Protein AF-W9ZRA3-F1 (afdb_monomer)

Radius of gyration: 27.07 Å; Cα contacts (8 Å, |Δi|>4): 60; chains: 1; bounding box: 101×49×40 Å

pLDDT: mean 70.69, std 16.85, range [35.56, 92.38]

Structure (mmCIF, N/CA/C/O backbone):
data_AF-W9ZRA3-F1
#
_entry.id   AF-W9ZRA3-F1
#
loop_
_atom_site.group_PDB
_atom_site.id
_atom_site.type_symbol
_atom_site.label_atom_id
_atom_site.label_alt_id
_atom_site.label_comp_id
_atom_site.label_asym_id
_atom_site.label_entity_id
_atom_site.label_seq_id
_atom_site.pdbx_PDB_ins_code
_atom_site.Cartn_x
_atom_site.Cartn_y
_atom_site.Cartn_z
_atom_site.occupancy
_atom_site.B_iso_or_equiv
_atom_site.auth_seq_id
_atom_site.auth_comp_id
_atom_site.auth_asym_id
_atom_site.auth_atom_id
_atom_site.pdbx_PDB_model_num
ATOM 1 N N . MET A 1 1 ? 81.801 18.882 11.581 1.00 35.81 1 MET A N 1
ATOM 2 C CA . MET A 1 1 ? 82.069 20.327 11.658 1.00 35.81 1 MET A CA 1
ATOM 3 C C . MET A 1 1 ? 80.971 20.969 10.858 1.00 35.81 1 MET A C 1
ATOM 5 O O . MET A 1 1 ? 80.878 20.592 9.692 1.00 35.81 1 MET A O 1
ATOM 9 N N . GLN A 1 2 ? 80.220 21.875 11.480 1.00 40.44 2 GLN A N 1
ATOM 10 C CA . GLN A 1 2 ? 79.143 22.660 10.874 1.00 40.44 2 GLN A CA 1
ATOM 11 C C . GLN A 1 2 ? 77.903 21.813 10.483 1.00 40.44 2 GLN A C 1
ATOM 13 O O . GLN A 1 2 ? 78.006 20.941 9.621 1.00 40.44 2 GLN A O 1
ATOM 18 N N . GLU A 1 3 ? 76.723 21.923 11.122 1.00 43.34 3 GLU A N 1
ATOM 19 C CA . GLU A 1 3 ? 76.227 22.897 12.144 1.00 43.34 3 GLU A CA 1
ATOM 20 C C . GLU A 1 3 ? 76.162 24.350 11.585 1.00 43.34 3 GLU A C 1
ATOM 22 O O . GLU A 1 3 ? 77.036 24.717 10.800 1.00 43.34 3 GLU A O 1
ATOM 27 N N . GLU A 1 4 ? 75.184 25.238 11.825 1.00 46.94 4 GLU A N 1
ATOM 28 C CA . GLU A 1 4 ? 73.821 25.245 12.427 1.00 46.94 4 GLU A CA 1
ATOM 29 C C . GLU A 1 4 ? 72.815 25.742 11.319 1.00 46.94 4 GLU A C 1
ATOM 31 O O . GLU A 1 4 ? 73.259 25.865 10.177 1.00 46.94 4 GLU A O 1
ATOM 36 N N . GLU A 1 5 ? 71.507 26.056 11.441 1.00 48.81 5 GLU A N 1
ATOM 37 C CA . GLU A 1 5 ? 70.383 25.946 12.422 1.00 48.81 5 GLU A CA 1
ATOM 38 C C . GLU A 1 5 ? 69.314 24.905 11.917 1.00 48.81 5 GLU A C 1
ATOM 40 O O . GLU A 1 5 ? 69.581 24.227 10.923 1.00 48.81 5 GLU A O 1
ATOM 45 N N . GLU A 1 6 ? 68.121 24.569 12.459 1.00 47.34 6 GLU A N 1
ATOM 46 C CA . GLU A 1 6 ? 67.191 24.963 13.564 1.00 47.34 6 GLU A CA 1
ATOM 47 C C . GLU A 1 6 ? 65.990 25.938 13.274 1.00 47.34 6 GLU A C 1
ATOM 49 O O . GLU A 1 6 ? 66.044 26.740 12.351 1.00 47.34 6 GLU A O 1
ATOM 54 N N . GLU A 1 7 ? 64.891 25.784 14.059 1.00 45.97 7 GLU A N 1
ATOM 55 C CA . GLU A 1 7 ? 63.518 26.405 14.052 1.00 45.97 7 GLU A CA 1
ATOM 56 C C . GLU A 1 7 ? 62.483 26.041 12.938 1.00 45.97 7 GLU A C 1
ATOM 58 O O . GLU A 1 7 ? 62.826 25.910 11.768 1.00 45.97 7 GLU A O 1
ATOM 63 N N . ASP A 1 8 ? 61.150 26.022 13.157 1.00 42.12 8 ASP A N 1
ATOM 64 C CA . ASP A 1 8 ? 60.237 25.424 14.180 1.00 42.12 8 ASP A CA 1
ATOM 65 C C . ASP A 1 8 ? 58.782 25.897 13.896 1.00 42.12 8 ASP A C 1
ATOM 67 O O . ASP A 1 8 ? 58.563 27.107 13.840 1.00 42.12 8 ASP A O 1
ATOM 71 N N . ASN A 1 9 ? 57.787 24.995 13.762 1.00 44.25 9 ASN A N 1
ATOM 72 C CA . ASN A 1 9 ? 56.446 25.199 14.358 1.00 44.25 9 ASN A CA 1
ATOM 73 C C . ASN A 1 9 ? 55.470 24.004 14.255 1.00 44.25 9 ASN A C 1
ATOM 75 O O . ASN A 1 9 ? 55.344 23.377 13.206 1.00 44.25 9 ASN A O 1
ATOM 79 N N . ALA A 1 10 ? 54.695 23.846 15.335 1.00 46.97 10 ALA A N 1
ATOM 80 C CA . ALA A 1 10 ? 53.305 23.375 15.429 1.00 46.97 10 ALA A CA 1
ATOM 81 C C . ALA A 1 10 ? 52.869 22.058 14.743 1.00 46.97 10 ALA A C 1
ATOM 83 O O . ALA A 1 10 ? 52.610 21.983 13.543 1.00 46.97 10 ALA A O 1
ATOM 84 N N . GLU A 1 11 ? 52.566 21.071 15.591 1.00 50.75 11 GLU A N 1
ATOM 85 C CA . GLU A 1 11 ? 51.401 20.201 15.390 1.00 50.75 11 GLU A CA 1
ATOM 86 C C . GLU A 1 11 ? 50.114 21.054 15.428 1.00 50.75 1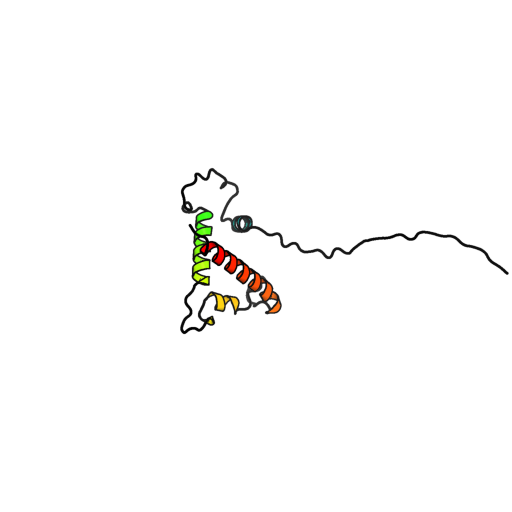1 GLU A C 1
ATOM 88 O O . GLU A 1 11 ? 49.992 21.928 16.288 1.00 50.75 11 GLU A O 1
ATOM 93 N N . ASP A 1 12 ? 49.128 20.767 14.574 1.00 47.28 12 ASP A N 1
ATOM 94 C CA . ASP A 1 12 ? 47.732 21.155 14.823 1.00 47.28 12 ASP A CA 1
ATOM 95 C C . ASP A 1 12 ? 46.778 20.032 14.392 1.00 47.28 12 ASP A C 1
ATOM 97 O O . ASP A 1 12 ? 47.016 19.323 13.410 1.00 47.28 12 ASP A O 1
ATOM 101 N N . HIS A 1 13 ? 45.708 19.852 15.162 1.00 48.62 13 HIS A N 1
ATOM 102 C CA . HIS A 1 13 ? 44.753 18.756 15.043 1.00 48.62 13 HIS A CA 1
ATOM 103 C C . HIS A 1 13 ? 43.412 19.289 14.516 1.00 48.62 13 HIS A C 1
ATOM 105 O O . HIS A 1 13 ? 42.536 19.689 15.281 1.00 48.62 13 HIS A O 1
ATOM 111 N N . SER A 1 14 ? 43.225 19.228 13.198 1.00 47.81 14 SER A N 1
ATOM 112 C CA . SER A 1 14 ? 41.909 19.321 12.554 1.00 47.81 14 SER A CA 1
ATOM 113 C C . SER A 1 14 ? 41.636 18.007 11.801 1.00 47.81 14 SER A C 1
ATOM 115 O O . SER A 1 14 ? 42.463 17.549 11.021 1.00 47.81 14 SER A O 1
ATOM 117 N N . GLU A 1 15 ? 40.531 17.288 12.016 1.00 51.75 15 GLU A N 1
ATOM 118 C CA . GLU A 1 15 ? 39.284 17.652 12.723 1.00 51.75 15 GLU A CA 1
ATOM 119 C C . GLU A 1 15 ? 38.233 18.244 11.766 1.00 51.75 15 GLU A C 1
ATOM 121 O O . GLU A 1 15 ? 37.146 18.619 12.196 1.00 51.75 15 GLU A O 1
ATOM 126 N N . GLU A 1 16 ? 38.511 18.276 10.461 1.00 44.75 16 GLU A N 1
ATOM 127 C CA . GLU A 1 16 ? 37.490 18.498 9.436 1.00 44.75 16 GLU A CA 1
ATOM 1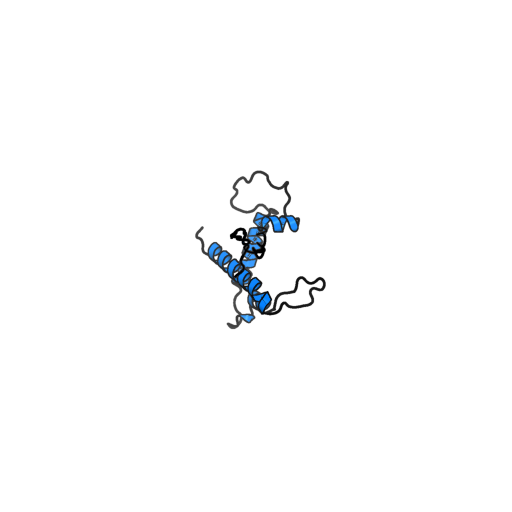28 C C . GLU A 1 16 ? 37.032 17.155 8.866 1.00 44.75 16 GLU A C 1
ATOM 130 O O . GLU A 1 16 ? 37.482 16.682 7.822 1.00 44.75 16 GLU A O 1
ATOM 135 N N . GLY A 1 17 ? 36.114 16.514 9.591 1.00 38.41 17 GLY A N 1
ATOM 136 C CA . GLY A 1 17 ? 35.328 15.428 9.025 1.00 38.41 17 GLY A CA 1
ATOM 137 C C . GLY A 1 17 ? 34.475 15.976 7.885 1.00 38.41 17 GLY A C 1
ATOM 138 O O . GLY A 1 17 ? 33.541 16.735 8.140 1.00 38.41 17 GLY A O 1
ATOM 139 N N . GLU A 1 18 ? 34.780 15.587 6.643 1.00 43.41 18 GLU A N 1
ATOM 140 C CA . GLU A 1 18 ? 33.953 15.899 5.475 1.00 43.41 18 GLU A CA 1
ATOM 141 C C . GLU A 1 18 ? 32.582 15.236 5.665 1.00 43.41 18 GLU A C 1
ATOM 143 O O . GLU A 1 18 ? 32.372 14.059 5.360 1.00 43.41 18 GLU A O 1
ATOM 148 N N . GLY A 1 19 ? 31.663 15.997 6.262 1.00 38.12 19 GLY A N 1
ATOM 149 C CA . GLY A 1 19 ? 30.309 15.586 6.593 1.00 38.12 19 GLY A CA 1
ATOM 150 C C . GLY A 1 19 ? 29.496 15.410 5.325 1.00 38.12 19 GLY A C 1
ATOM 151 O O . GLY A 1 19 ? 28.686 16.274 4.991 1.00 38.12 19 GLY A O 1
ATOM 152 N N . GLY A 1 20 ? 29.739 14.299 4.622 1.00 35.56 20 GLY A N 1
ATOM 153 C CA . GLY A 1 20 ? 29.036 13.909 3.409 1.00 35.56 20 GLY A CA 1
ATOM 154 C C . GLY A 1 20 ? 27.545 14.050 3.647 1.00 35.56 20 GLY A C 1
ATOM 155 O O . GLY A 1 20 ? 26.988 13.341 4.484 1.00 35.56 20 GLY A O 1
ATOM 156 N N . ALA A 1 21 ? 26.947 15.039 2.980 1.00 42.16 21 ALA A N 1
ATOM 157 C CA . ALA A 1 21 ? 25.656 15.566 3.375 1.00 42.16 21 ALA A CA 1
ATOM 158 C C . ALA A 1 21 ? 24.617 14.448 3.360 1.00 42.16 21 ALA A C 1
ATOM 160 O O . ALA A 1 21 ? 24.198 13.988 2.295 1.00 42.16 21 ALA A O 1
ATOM 161 N N . TYR A 1 22 ? 24.191 14.034 4.556 1.00 45.12 22 TYR A N 1
ATOM 162 C CA . TYR A 1 22 ? 22.956 13.296 4.721 1.00 45.12 22 TYR A CA 1
ATOM 163 C C . TYR A 1 22 ? 21.873 14.196 4.146 1.00 45.12 22 TYR A C 1
ATOM 165 O O . TYR A 1 22 ? 21.483 15.184 4.769 1.00 45.12 22 TYR A O 1
ATOM 173 N N . GLN A 1 23 ? 21.436 13.878 2.928 1.00 47.56 23 GLN A N 1
ATOM 174 C CA . GLN A 1 23 ? 20.203 14.405 2.377 1.00 47.56 23 GLN A CA 1
ATOM 175 C C . GLN A 1 23 ? 19.105 13.824 3.255 1.00 47.56 23 GLN A C 1
ATOM 177 O O . GLN A 1 23 ? 18.608 12.721 3.041 1.00 47.56 23 GLN A O 1
ATOM 182 N N . GLN A 1 24 ? 18.841 14.555 4.333 1.00 45.91 24 GLN A N 1
ATOM 183 C CA . GLN A 1 24 ? 17.648 14.440 5.129 1.00 45.91 24 GLN A CA 1
ATOM 184 C C . GLN A 1 24 ? 16.528 14.821 4.171 1.00 45.91 24 GLN A C 1
ATOM 186 O O . GLN A 1 24 ? 16.238 16.000 3.994 1.00 45.91 24 GLN A O 1
ATOM 191 N N . GLU A 1 25 ? 16.008 13.804 3.477 1.00 50.12 25 GLU A N 1
ATOM 192 C CA . GLU A 1 25 ? 14.716 13.847 2.803 1.00 50.12 25 GLU A CA 1
ATOM 193 C C . GLU A 1 25 ? 13.772 14.502 3.808 1.00 50.12 25 GLU A C 1
ATOM 195 O O . GLU A 1 25 ? 13.498 13.927 4.866 1.00 50.12 25 GLU A O 1
ATOM 200 N N . GLU A 1 26 ? 13.403 15.759 3.551 1.00 53.53 26 GLU A N 1
ATOM 201 C CA . GLU A 1 26 ? 12.482 16.473 4.419 1.00 53.53 26 GLU A CA 1
ATOM 202 C C . GLU A 1 26 ? 11.207 15.643 4.428 1.00 53.53 26 GLU A C 1
ATOM 204 O O . GLU A 1 26 ? 10.607 15.431 3.371 1.00 53.53 26 GLU A O 1
ATOM 209 N N . ASP A 1 27 ? 10.824 15.138 5.602 1.00 50.53 27 ASP A N 1
ATOM 210 C CA . ASP A 1 27 ? 9.589 14.385 5.774 1.00 50.53 27 ASP A CA 1
ATOM 211 C C . ASP A 1 27 ? 8.430 15.375 5.630 1.00 50.53 27 ASP A C 1
ATOM 213 O O . ASP A 1 27 ? 7.910 15.927 6.604 1.00 50.53 27 ASP A O 1
ATOM 217 N N . ARG A 1 28 ? 8.117 15.693 4.366 1.00 58.53 28 ARG A N 1
ATOM 218 C 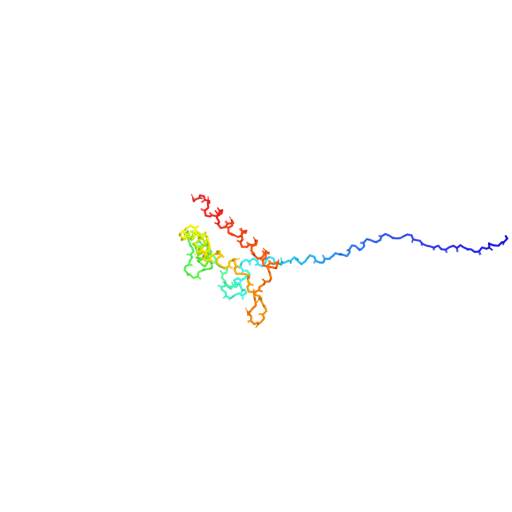CA . ARG A 1 28 ? 7.014 16.545 3.933 1.00 58.53 28 ARG A CA 1
ATOM 219 C C . ARG A 1 28 ? 5.737 15.810 4.281 1.00 58.53 28 ARG A C 1
ATOM 221 O O . ARG A 1 28 ? 5.149 15.125 3.444 1.00 58.53 28 ARG A O 1
ATOM 228 N N . GLY A 1 29 ? 5.368 15.933 5.554 1.00 63.78 29 GLY A N 1
ATOM 229 C CA . GLY A 1 29 ? 4.228 15.260 6.142 1.00 63.78 29 GLY A CA 1
ATOM 230 C C . GLY A 1 29 ? 2.987 15.460 5.285 1.00 63.78 29 GLY A C 1
ATOM 231 O O . GLY A 1 29 ? 2.840 16.473 4.603 1.00 63.78 29 GLY A O 1
ATOM 232 N N . PHE A 1 30 ? 2.095 14.476 5.323 1.00 58.66 30 PHE A N 1
ATOM 233 C CA . PHE A 1 30 ? 0.947 14.352 4.426 1.00 58.66 30 PHE A CA 1
ATOM 234 C C . PHE A 1 30 ? 0.147 15.659 4.219 1.00 58.66 30 PHE A C 1
ATOM 236 O O . PHE A 1 30 ? -0.262 15.960 3.102 1.00 58.66 30 PHE A O 1
ATOM 243 N N . THR A 1 31 ? 0.015 16.495 5.254 1.00 62.47 31 THR A N 1
ATOM 244 C CA . THR A 1 31 ? -0.613 17.827 5.186 1.00 62.47 31 THR A CA 1
ATOM 245 C C . THR A 1 31 ? 0.099 18.813 4.251 1.00 62.47 31 THR A C 1
ATOM 247 O O . THR A 1 31 ? -0.562 19.562 3.537 1.00 62.47 31 THR A O 1
ATOM 250 N N . MET A 1 32 ? 1.433 18.816 4.197 1.00 70.06 32 MET A N 1
ATOM 251 C CA . MET A 1 32 ? 2.205 19.647 3.265 1.00 70.06 32 MET A CA 1
ATOM 252 C C . MET A 1 32 ? 2.066 19.148 1.821 1.00 70.06 32 MET A C 1
ATOM 254 O O . MET A 1 32 ? 2.023 19.959 0.900 1.00 70.06 32 MET A O 1
ATOM 258 N N . TRP A 1 33 ? 1.923 17.835 1.620 1.00 74.38 33 TRP A N 1
ATOM 259 C CA . TRP A 1 33 ? 1.614 17.263 0.307 1.00 74.38 33 TRP A CA 1
ATOM 260 C C . TRP A 1 33 ? 0.199 17.639 -0.173 1.00 74.38 33 TRP A C 1
ATOM 262 O O . TRP A 1 33 ? 0.044 18.016 -1.333 1.00 74.38 33 TRP A O 1
ATOM 272 N N . LEU A 1 34 ? -0.807 17.646 0.713 1.00 69.50 34 LEU A N 1
ATOM 273 C CA . LEU A 1 34 ? -2.150 18.161 0.392 1.00 69.50 34 LEU A CA 1
ATOM 274 C C . LEU A 1 34 ? -2.143 19.665 0.058 1.00 69.50 34 LEU A C 1
ATOM 276 O O . LEU A 1 34 ? -2.856 20.088 -0.853 1.00 69.50 34 LEU A O 1
ATOM 280 N N . LYS A 1 35 ? -1.309 20.471 0.736 1.00 73.56 35 LYS A N 1
ATOM 281 C CA . LYS A 1 35 ? -1.113 21.897 0.405 1.00 73.56 35 LYS A CA 1
ATOM 282 C C . LYS A 1 35 ? -0.437 22.091 -0.957 1.00 73.56 35 LYS A C 1
ATOM 284 O O . LYS A 1 35 ? -0.928 22.886 -1.753 1.00 73.56 35 LYS A O 1
ATOM 289 N N . ASP A 1 36 ? 0.613 21.325 -1.272 1.00 79.38 36 ASP A N 1
ATOM 290 C CA . ASP A 1 36 ? 1.248 21.317 -2.606 1.00 79.38 36 ASP A CA 1
ATOM 291 C C . ASP A 1 36 ? 0.262 20.871 -3.719 1.00 79.38 36 ASP A C 1
ATOM 293 O O . ASP A 1 36 ? 0.408 21.279 -4.874 1.00 79.38 36 ASP A O 1
ATOM 297 N N . LEU A 1 37 ? -0.755 20.064 -3.384 1.00 73.75 37 LEU A N 1
ATOM 298 C CA . LEU A 1 37 ? -1.822 19.626 -4.297 1.00 73.75 37 LEU A CA 1
ATOM 299 C C . LEU A 1 37 ? -2.991 20.630 -4.412 1.00 73.75 37 LEU A C 1
ATOM 301 O O . LEU A 1 37 ? -3.790 20.532 -5.345 1.00 73.75 37 LEU A O 1
ATOM 305 N N . GLY A 1 38 ? -3.074 21.612 -3.506 1.00 73.06 38 GLY A N 1
ATOM 306 C CA . GLY A 1 38 ? -4.165 22.592 -3.430 1.00 73.06 38 GLY A CA 1
ATOM 307 C C . GLY A 1 38 ? -5.478 22.031 -2.872 1.00 73.06 38 GLY A C 1
ATOM 308 O O . GLY A 1 38 ? -6.539 22.580 -3.164 1.00 73.06 38 GLY A O 1
ATOM 309 N N . GLU A 1 39 ? -5.411 20.932 -2.117 1.00 71.69 39 GLU A N 1
ATOM 310 C CA . GLU A 1 39 ? -6.575 20.210 -1.578 1.00 71.69 39 GLU A CA 1
ATOM 311 C C . GLU A 1 39 ? -6.972 20.681 -0.164 1.00 71.69 39 GLU A C 1
ATOM 313 O O . GLU A 1 39 ? -8.106 20.467 0.252 1.00 71.69 39 GLU A O 1
ATOM 318 N N . ILE A 1 40 ? -6.069 21.390 0.529 1.00 68.06 40 ILE A N 1
ATOM 319 C CA . ILE A 1 40 ? -6.348 22.186 1.739 1.00 68.06 40 ILE A CA 1
ATOM 320 C C . ILE A 1 40 ? -5.663 23.555 1.653 1.00 68.06 40 ILE A C 1
ATOM 322 O O . ILE A 1 40 ? -4.632 23.699 0.985 1.00 68.06 40 ILE A O 1
ATOM 326 N N . THR A 1 41 ? -6.202 24.549 2.354 1.00 71.44 41 THR A N 1
ATOM 327 C CA . THR A 1 41 ? -5.674 25.921 2.422 1.00 71.44 41 THR A CA 1
ATOM 328 C C . THR A 1 41 ? -5.263 26.318 3.845 1.00 71.44 41 THR A C 1
ATOM 330 O O . THR A 1 41 ? -5.487 25.588 4.807 1.00 71.44 41 THR A O 1
ATOM 333 N N . ASP A 1 42 ? -4.609 27.474 3.996 1.00 67.94 42 ASP A N 1
ATOM 334 C CA . ASP A 1 42 ? -4.283 28.038 5.316 1.00 67.94 42 ASP A CA 1
ATOM 335 C C . ASP A 1 42 ? -5.496 28.710 6.006 1.00 67.94 42 ASP A C 1
ATOM 337 O O . ASP A 1 42 ? -5.405 29.036 7.184 1.00 67.94 42 ASP A O 1
ATOM 341 N N . ASP A 1 43 ? -6.623 28.900 5.302 1.00 63.34 43 ASP A N 1
ATOM 342 C CA . ASP A 1 43 ? -7.883 29.447 5.850 1.00 63.34 43 ASP A CA 1
ATOM 343 C C . ASP A 1 43 ? -8.784 28.349 6.469 1.00 63.34 43 ASP A C 1
ATOM 345 O O . ASP A 1 43 ? -9.819 28.657 7.059 1.00 63.34 43 ASP A O 1
ATOM 349 N N . ASP A 1 44 ? -8.403 27.070 6.358 1.00 61.12 44 ASP A N 1
ATOM 350 C CA . ASP A 1 44 ? -9.207 25.917 6.800 1.00 61.12 44 ASP A CA 1
ATOM 351 C C . ASP A 1 44 ? -9.107 25.661 8.330 1.00 61.12 44 ASP A C 1
ATOM 353 O O . ASP A 1 44 ? -9.765 24.771 8.868 1.00 61.12 44 ASP A O 1
ATOM 357 N N . GLU A 1 45 ? -8.279 26.425 9.057 1.00 61.00 45 GLU A N 1
ATOM 358 C CA . GLU A 1 45 ? -7.940 26.216 10.477 1.00 61.00 45 GLU A CA 1
ATOM 359 C C . GLU A 1 45 ? -8.987 26.818 11.450 1.00 61.00 45 GLU A C 1
ATOM 361 O O . GLU A 1 45 ? -8.676 27.714 12.239 1.00 61.00 45 GLU A O 1
ATOM 366 N N . TYR A 1 46 ? -10.238 26.329 11.418 1.00 56.38 46 TYR A N 1
ATOM 367 C CA . TYR A 1 46 ? -11.318 26.820 12.298 1.00 56.38 46 TYR A CA 1
ATOM 368 C C . TYR A 1 46 ? -12.186 25.729 12.962 1.00 56.38 46 TYR A C 1
ATOM 370 O O . TYR A 1 46 ? -12.925 25.010 12.299 1.00 56.38 46 TYR A O 1
ATOM 378 N N . ASP A 1 47 ? -12.128 25.698 14.302 1.00 48.94 47 ASP A N 1
ATOM 379 C CA . ASP A 1 47 ? -13.048 25.066 15.270 1.00 48.94 47 ASP A CA 1
ATOM 380 C C . ASP A 1 47 ? -13.652 23.689 14.912 1.00 48.94 47 ASP A C 1
ATOM 382 O O . ASP A 1 47 ? -14.828 23.552 14.565 1.00 48.94 47 ASP A O 1
ATOM 386 N N . ILE A 1 48 ? -12.868 22.632 15.154 1.00 53.28 48 ILE A N 1
ATOM 387 C CA . ILE A 1 48 ? -13.360 21.247 15.226 1.00 53.28 48 ILE A CA 1
ATOM 388 C C . ILE A 1 48 ? -14.137 21.044 16.544 1.00 53.28 48 ILE A C 1
ATOM 390 O O . ILE A 1 48 ? -13.559 20.664 17.567 1.00 53.28 48 ILE A O 1
ATOM 394 N N . GLU A 1 49 ? -15.459 21.249 16.534 1.00 49.09 49 GLU A N 1
ATOM 395 C CA . GLU A 1 49 ? -16.322 20.570 17.513 1.00 49.09 49 GLU A CA 1
ATOM 396 C C . GLU A 1 49 ? -16.418 19.074 17.165 1.00 49.09 49 GLU A C 1
ATOM 398 O O . GLU A 1 49 ? -16.552 18.689 16.005 1.00 49.09 49 GLU A O 1
ATOM 403 N N . VAL A 1 50 ? -16.306 18.217 18.184 1.00 49.69 50 VAL A N 1
ATOM 404 C CA . VAL A 1 50 ? -16.034 16.779 18.012 1.00 49.69 50 VAL A CA 1
ATOM 405 C C . VAL A 1 50 ? -17.318 15.981 17.745 1.00 49.69 50 VAL A C 1
ATOM 407 O O . VAL A 1 50 ? -17.786 15.216 18.591 1.00 49.69 50 VAL A O 1
ATOM 410 N N . GLU A 1 51 ? -17.877 16.144 16.548 1.00 48.62 51 GLU A N 1
ATOM 411 C CA . GLU A 1 51 ? -18.764 15.142 15.943 1.00 48.62 51 GLU A CA 1
ATOM 412 C C . GLU A 1 51 ? -17.906 13.946 15.477 1.00 48.62 51 GLU A C 1
ATOM 414 O O . GLU A 1 51 ? -16.790 14.116 14.988 1.00 48.62 51 GLU A O 1
ATOM 419 N N . ALA A 1 52 ? -18.376 12.713 15.682 1.00 57.31 52 ALA A N 1
ATOM 420 C CA . ALA A 1 52 ? -17.523 11.515 15.636 1.00 57.31 52 ALA A CA 1
ATOM 421 C C . ALA A 1 52 ? -17.316 10.914 14.224 1.00 57.31 52 ALA A C 1
ATOM 423 O O . ALA A 1 52 ? -17.412 9.698 14.047 1.00 57.31 52 ALA A O 1
ATOM 424 N N . GLY A 1 53 ? -17.052 11.757 13.225 1.00 60.50 53 GLY A N 1
ATOM 425 C CA . GLY A 1 53 ? -16.734 11.361 11.849 1.00 60.50 53 GLY A CA 1
ATOM 426 C C . GLY A 1 53 ? -16.461 12.574 10.960 1.00 60.50 53 GLY A C 1
ATOM 427 O O . GLY A 1 53 ? -16.934 13.672 11.263 1.00 60.50 53 GLY A O 1
ATOM 428 N N . ALA A 1 54 ? -15.698 12.386 9.881 1.00 67.00 54 ALA A N 1
ATOM 429 C CA . ALA A 1 54 ? -15.319 13.471 8.979 1.00 67.00 54 ALA A CA 1
ATOM 430 C C . ALA A 1 54 ? -16.509 14.274 8.414 1.00 67.00 54 ALA A C 1
ATOM 432 O O . ALA A 1 54 ? -17.575 13.733 8.098 1.00 67.00 54 ALA A O 1
ATOM 433 N N . ALA A 1 55 ? -16.309 15.583 8.237 1.00 75.38 55 ALA A N 1
ATOM 434 C CA . ALA A 1 55 ? -17.300 16.457 7.621 1.00 75.38 55 ALA A CA 1
ATOM 435 C C . ALA A 1 55 ? -17.254 16.331 6.080 1.00 75.38 55 ALA A C 1
ATOM 437 O O . ALA A 1 55 ? -16.164 16.282 5.512 1.00 75.38 55 ALA A O 1
ATOM 438 N N . PRO A 1 56 ? -18.401 16.318 5.368 1.00 74.38 56 PRO A N 1
ATOM 439 C CA . PRO A 1 56 ? -18.405 16.155 3.914 1.00 74.38 56 PRO A CA 1
ATOM 440 C C . PRO A 1 56 ? -17.620 17.257 3.189 1.00 74.38 56 PRO A C 1
ATOM 442 O O . PRO A 1 56 ? -17.977 18.436 3.270 1.00 74.38 56 PRO A O 1
ATOM 445 N N . GLY A 1 57 ? -16.587 16.861 2.447 1.00 79.38 57 GLY A N 1
ATOM 446 C CA . GLY A 1 57 ? -15.643 17.747 1.766 1.00 79.38 57 GLY A CA 1
ATOM 447 C C . GLY A 1 57 ? -14.459 18.230 2.614 1.00 79.38 57 GLY A C 1
ATOM 448 O O . GLY A 1 57 ? -13.742 19.114 2.149 1.00 79.38 57 GLY A O 1
ATOM 449 N N . SER A 1 58 ? -14.247 17.697 3.822 1.00 83.00 58 SER A N 1
ATOM 450 C CA . SER A 1 58 ? -13.085 18.017 4.666 1.00 83.00 58 SER A CA 1
ATOM 451 C C . SER A 1 58 ? -11.883 17.095 4.371 1.00 83.00 58 SER A C 1
ATOM 453 O O . SER A 1 58 ? -12.064 15.995 3.834 1.00 83.00 58 SER A O 1
ATOM 455 N N . PRO A 1 59 ? -10.641 17.491 4.715 1.00 82.75 59 PRO A N 1
ATOM 456 C CA . PRO A 1 59 ? -9.467 16.637 4.516 1.00 82.75 59 PRO A CA 1
ATOM 457 C C . PRO A 1 59 ? -9.509 15.333 5.321 1.00 82.75 59 PRO A C 1
ATOM 459 O O . PRO A 1 59 ? -8.887 14.348 4.924 1.00 82.75 59 PRO A O 1
ATOM 462 N N . GLU A 1 60 ? -10.265 15.283 6.416 1.00 84.62 60 GLU A N 1
ATOM 463 C CA . GLU A 1 60 ? -10.512 14.055 7.171 1.00 84.62 60 GLU A CA 1
ATOM 464 C C . GLU A 1 60 ? -11.308 13.039 6.334 1.00 84.62 60 GLU A C 1
ATOM 466 O O . GLU A 1 60 ? -10.975 11.855 6.357 1.00 84.62 60 GLU A O 1
ATOM 471 N N . GLU A 1 61 ? -12.287 13.474 5.523 1.00 85.69 61 GLU A N 1
ATOM 472 C CA . GLU A 1 61 ? -13.058 12.567 4.652 1.00 85.69 61 GLU A CA 1
ATOM 473 C C . GLU A 1 61 ? -12.139 11.967 3.582 1.00 85.69 61 GLU A C 1
ATOM 475 O O . GLU A 1 61 ? -12.169 10.761 3.324 1.00 85.69 61 GLU A O 1
ATOM 480 N N . LEU A 1 62 ? -11.251 12.786 3.009 1.00 88.06 62 LEU A N 1
ATOM 481 C CA . LEU A 1 62 ? -10.214 12.324 2.089 1.00 88.06 62 LEU A CA 1
ATOM 482 C C . LEU A 1 62 ? -9.288 11.286 2.747 1.00 88.06 62 LEU A C 1
ATOM 484 O O . LEU A 1 62 ? -8.976 10.271 2.120 1.00 88.06 62 LEU A O 1
ATOM 488 N N . VAL A 1 63 ? -8.862 11.509 3.994 1.00 86.88 63 VAL A N 1
ATOM 489 C CA . VAL A 1 63 ? -8.015 10.568 4.750 1.00 86.88 63 VAL A CA 1
ATOM 490 C C . VAL A 1 63 ? -8.747 9.253 5.025 1.00 86.88 63 VAL A C 1
ATOM 492 O O . VAL A 1 63 ? -8.177 8.189 4.769 1.00 86.88 63 VAL A O 1
ATOM 495 N N . GLU A 1 64 ? -10.004 9.293 5.474 1.00 87.94 64 GLU A N 1
ATOM 496 C CA . GLU A 1 64 ? -10.830 8.096 5.692 1.00 87.94 64 GLU A CA 1
ATOM 497 C C . GLU A 1 64 ? -11.037 7.304 4.385 1.00 87.94 64 GLU A C 1
ATOM 499 O O . GLU A 1 64 ? -10.854 6.080 4.351 1.00 87.94 64 GLU A O 1
ATOM 504 N N . LEU A 1 65 ? -11.342 7.992 3.278 1.00 89.00 65 LEU A N 1
ATOM 505 C CA . LEU A 1 65 ? -11.499 7.385 1.952 1.00 89.00 65 LEU A CA 1
ATOM 506 C C . LEU A 1 65 ? -10.185 6.787 1.427 1.00 89.00 65 LEU A C 1
ATOM 508 O O . LEU A 1 65 ? -10.189 5.680 0.877 1.00 89.00 65 LEU A O 1
ATOM 512 N N . LEU A 1 66 ? -9.055 7.475 1.614 1.00 88.81 66 LEU A N 1
ATOM 513 C CA . LEU A 1 66 ? -7.728 7.004 1.210 1.00 88.81 66 LEU A CA 1
ATOM 514 C C . LEU A 1 66 ? -7.285 5.788 2.037 1.00 88.81 66 LEU A C 1
ATOM 516 O O . LEU A 1 66 ? -6.740 4.829 1.477 1.00 88.81 66 LEU A O 1
ATOM 520 N N . PHE A 1 67 ? -7.563 5.785 3.343 1.00 89.06 67 PHE A N 1
ATOM 521 C CA . PHE A 1 67 ? -7.350 4.639 4.228 1.00 89.06 67 PHE A CA 1
ATOM 522 C C . PHE A 1 67 ? -8.202 3.440 3.791 1.00 89.06 67 PHE A C 1
ATOM 524 O O . PHE A 1 67 ? -7.660 2.355 3.557 1.00 89.06 67 PHE A O 1
ATOM 531 N N . GLY A 1 68 ? -9.507 3.640 3.582 1.00 89.94 68 GLY A N 1
ATOM 532 C CA . GLY A 1 68 ? -10.430 2.598 3.125 1.00 89.94 68 GLY A CA 1
ATOM 533 C C . GLY A 1 68 ? -10.047 2.007 1.763 1.00 89.94 68 GLY A C 1
ATOM 534 O O . GLY A 1 68 ? -10.036 0.784 1.598 1.00 89.94 68 GLY A O 1
ATOM 535 N N . LEU A 1 69 ? -9.653 2.850 0.803 1.00 91.00 69 LEU A N 1
ATOM 536 C CA . LEU A 1 69 ? -9.143 2.423 -0.505 1.00 91.00 69 LEU A CA 1
ATOM 537 C C . LEU A 1 69 ? -7.840 1.621 -0.375 1.00 91.00 69 LEU A C 1
ATOM 539 O O . LEU A 1 69 ? -7.699 0.560 -0.989 1.00 91.00 69 LEU A O 1
ATOM 543 N N . THR A 1 70 ? -6.899 2.096 0.444 1.00 89.94 70 THR A N 1
ATOM 544 C CA . THR A 1 70 ? -5.616 1.416 0.681 1.00 89.94 70 THR A CA 1
ATOM 545 C C . THR A 1 70 ? -5.834 0.050 1.327 1.00 89.94 70 THR A C 1
ATOM 547 O O . THR A 1 70 ? -5.271 -0.946 0.865 1.00 89.94 70 THR A O 1
ATOM 550 N N . LEU A 1 71 ? -6.712 -0.035 2.330 1.00 90.69 71 LEU A N 1
ATOM 551 C CA . LEU A 1 71 ? -7.083 -1.287 2.983 1.00 90.69 71 LEU A CA 1
ATOM 552 C C . LEU A 1 71 ? -7.786 -2.251 2.011 1.00 90.69 71 LEU A C 1
ATOM 554 O O . LEU A 1 71 ? -7.467 -3.441 2.004 1.00 90.69 71 LEU A O 1
ATOM 558 N N . ALA A 1 72 ? -8.680 -1.767 1.144 1.00 92.12 72 ALA A N 1
ATOM 559 C CA . ALA A 1 72 ? -9.351 -2.590 0.130 1.00 92.12 72 ALA A CA 1
ATOM 560 C C . ALA A 1 72 ? -8.374 -3.163 -0.917 1.00 92.12 72 ALA A C 1
ATOM 562 O O . ALA A 1 72 ? -8.508 -4.319 -1.326 1.00 92.12 72 ALA A O 1
ATOM 563 N N . LEU A 1 73 ? -7.354 -2.394 -1.316 1.00 90.00 73 LEU A N 1
ATOM 564 C CA . LEU A 1 73 ? -6.272 -2.869 -2.189 1.00 90.00 73 LEU A CA 1
ATOM 565 C C . LEU A 1 73 ? -5.350 -3.870 -1.474 1.00 90.00 73 LEU A C 1
ATOM 567 O O . LEU A 1 73 ? -4.922 -4.854 -2.079 1.00 90.00 73 LEU A O 1
ATOM 571 N N . ALA A 1 74 ? -5.067 -3.646 -0.189 1.00 88.62 74 ALA A N 1
ATOM 572 C CA . ALA A 1 74 ? -4.207 -4.502 0.627 1.00 88.62 74 ALA A CA 1
ATOM 573 C C . ALA A 1 74 ? -4.869 -5.834 1.031 1.00 88.62 74 ALA A C 1
ATOM 575 O O . ALA A 1 74 ? -4.180 -6.840 1.199 1.00 88.62 74 ALA A O 1
ATOM 576 N N . THR A 1 75 ? -6.198 -5.852 1.162 1.00 89.81 75 THR A N 1
ATOM 577 C CA . THR A 1 75 ? -7.007 -7.035 1.515 1.00 89.81 75 THR A CA 1
ATOM 578 C C . THR A 1 75 ? -7.647 -7.725 0.304 1.00 89.81 75 THR A C 1
ATOM 580 O O . THR A 1 75 ? -8.427 -8.664 0.478 1.00 89.81 75 THR A O 1
ATOM 583 N N . GLN A 1 76 ? -7.316 -7.302 -0.925 1.00 92.38 76 GLN A N 1
ATOM 584 C CA . GLN A 1 76 ? -7.928 -7.824 -2.148 1.00 92.38 76 GLN A CA 1
ATOM 585 C C . GLN A 1 76 ? -7.844 -9.367 -2.215 1.00 92.38 76 GLN A C 1
ATOM 587 O O . GLN A 1 76 ? -6.744 -9.929 -2.153 1.00 92.38 76 GLN A O 1
ATOM 592 N N . PRO A 1 77 ? -8.972 -10.081 -2.410 1.00 90.44 77 PRO A N 1
ATOM 593 C CA . PRO A 1 77 ? -8.975 -11.537 -2.450 1.00 90.44 77 PRO A CA 1
ATOM 594 C C . PRO A 1 77 ? -8.179 -12.080 -3.643 1.00 90.44 77 PRO A C 1
ATOM 596 O O . PRO A 1 77 ? -8.318 -11.633 -4.783 1.00 90.44 77 PRO A O 1
ATOM 599 N N . VAL A 1 78 ? -7.362 -13.097 -3.368 1.00 91.31 78 VAL A N 1
ATOM 600 C CA . VAL A 1 78 ? -6.462 -13.719 -4.343 1.00 91.31 78 VAL A CA 1
ATOM 601 C C . VAL A 1 78 ? -7.224 -14.710 -5.230 1.00 91.31 78 VAL A C 1
ATOM 603 O O . VAL A 1 78 ? -7.749 -15.717 -4.749 1.00 91.31 78 VAL A O 1
ATOM 606 N N . VAL A 1 79 ? -7.237 -14.484 -6.545 1.00 92.25 79 VAL A N 1
ATOM 607 C CA . VAL A 1 79 ? -7.927 -15.367 -7.497 1.00 92.25 79 VAL A CA 1
ATOM 608 C C . VAL A 1 79 ? -7.097 -16.633 -7.734 1.00 92.25 79 VAL A C 1
ATOM 610 O O . VAL A 1 79 ? -5.902 -16.569 -8.024 1.00 92.25 79 VAL A O 1
ATOM 613 N N . ASN A 1 80 ? -7.727 -17.807 -7.605 1.00 91.56 80 ASN A N 1
ATOM 614 C CA . ASN A 1 80 ? -7.100 -19.131 -7.762 1.00 91.56 80 ASN A CA 1
ATOM 615 C C . ASN A 1 80 ? -5.830 -19.357 -6.903 1.00 91.56 80 ASN A C 1
ATOM 617 O O . ASN A 1 80 ? -4.981 -20.174 -7.261 1.00 91.56 80 ASN A O 1
ATOM 621 N N . GLY A 1 81 ? -5.670 -18.620 -5.795 1.00 88.12 81 GLY A N 1
ATOM 622 C CA . GLY A 1 81 ? -4.470 -18.671 -4.947 1.00 88.12 81 GLY A CA 1
ATOM 623 C C . GLY A 1 81 ? -3.197 -18.089 -5.585 1.00 88.12 81 GLY A C 1
ATOM 624 O O . GLY A 1 81 ? -2.111 -18.298 -5.055 1.00 88.12 81 GLY A O 1
ATOM 625 N N . GLN A 1 82 ? -3.310 -17.373 -6.709 1.00 87.62 82 GLN A N 1
ATOM 626 C CA . GLN A 1 82 ? -2.192 -16.760 -7.434 1.00 87.62 82 GLN A CA 1
ATOM 627 C C . GLN A 1 82 ? -2.020 -15.280 -7.022 1.00 87.62 82 GLN A C 1
ATOM 629 O O . GLN A 1 82 ? -2.786 -14.439 -7.505 1.00 87.62 82 GLN A O 1
ATOM 634 N N . PRO A 1 83 ? -1.060 -14.914 -6.143 1.00 83.81 83 PRO A N 1
ATOM 635 C CA . PRO A 1 83 ? -0.962 -13.564 -5.558 1.00 83.81 83 PRO A CA 1
ATOM 636 C C . PRO A 1 83 ? -0.784 -12.443 -6.594 1.00 83.81 83 PRO A C 1
ATOM 638 O O . PRO A 1 83 ? -1.265 -11.330 -6.387 1.00 83.81 83 PRO A O 1
ATOM 641 N N . GLN A 1 84 ? -0.193 -12.752 -7.750 1.00 84.81 84 GLN A N 1
ATOM 642 C CA . GLN A 1 84 ? -0.055 -11.861 -8.908 1.00 84.81 84 GLN A CA 1
ATOM 643 C C . GLN A 1 84 ? -1.381 -11.481 -9.602 1.00 84.81 84 GLN A C 1
ATOM 645 O O . GLN A 1 84 ? -1.364 -10.749 -10.586 1.00 84.81 84 GLN A O 1
ATOM 650 N N . THR A 1 85 ? -2.527 -11.960 -9.105 1.00 86.06 85 THR A N 1
ATOM 651 C CA . THR A 1 85 ? -3.867 -11.476 -9.497 1.00 86.06 85 THR A CA 1
ATOM 652 C C . THR A 1 85 ? -4.338 -10.271 -8.676 1.00 86.06 85 THR A C 1
ATOM 654 O O . THR A 1 85 ? -5.370 -9.681 -8.998 1.00 86.06 85 THR A O 1
ATOM 657 N N . THR A 1 86 ? -3.597 -9.884 -7.633 1.00 89.44 86 THR A N 1
ATOM 658 C CA . THR A 1 86 ? -3.882 -8.662 -6.873 1.00 89.44 86 THR A CA 1
ATOM 659 C C . THR A 1 86 ? -3.280 -7.437 -7.559 1.00 89.44 86 THR A C 1
ATOM 661 O O . THR A 1 86 ? -2.158 -7.474 -8.069 1.00 89.44 86 THR A O 1
ATOM 664 N N . VAL A 1 87 ? -4.024 -6.332 -7.547 1.00 87.19 87 VAL A N 1
ATOM 665 C CA . VAL A 1 87 ? -3.633 -5.028 -8.101 1.00 87.19 87 VAL A CA 1
ATOM 666 C C . VAL A 1 87 ? -2.335 -4.541 -7.455 1.00 87.19 87 VAL A C 1
ATOM 668 O O . VAL A 1 87 ? -1.454 -4.021 -8.137 1.00 87.19 87 VAL A O 1
ATOM 671 N N . LEU A 1 88 ? -2.180 -4.788 -6.153 1.00 86.19 88 LEU A N 1
ATOM 672 C CA . LE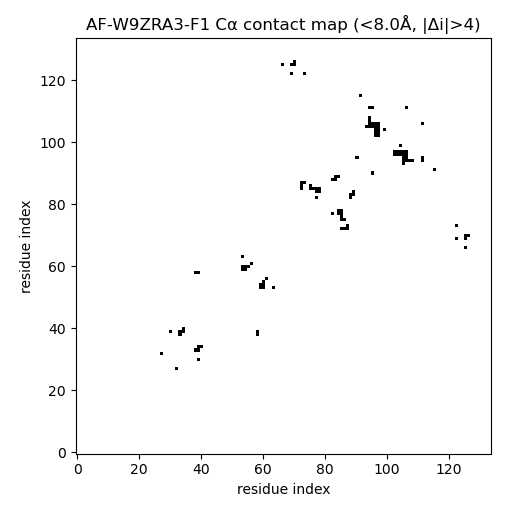U A 1 88 ? -1.007 -4.395 -5.383 1.00 86.19 88 LEU A CA 1
ATOM 673 C C . LEU A 1 88 ? 0.252 -5.171 -5.812 1.00 86.19 88 LEU A C 1
ATOM 675 O O . LEU A 1 88 ? 1.295 -4.554 -6.031 1.00 86.19 88 LEU A O 1
ATOM 679 N N . VAL A 1 89 ? 0.171 -6.492 -6.028 1.00 84.31 89 VAL A N 1
ATOM 680 C CA . VAL A 1 89 ? 1.302 -7.282 -6.566 1.00 84.31 89 VAL A CA 1
ATOM 681 C C . VAL A 1 89 ? 1.575 -6.949 -8.037 1.00 84.31 89 VAL A C 1
ATOM 683 O O . VAL A 1 89 ? 2.731 -6.948 -8.451 1.00 84.31 89 VAL A O 1
ATOM 686 N N . TYR A 1 90 ? 0.552 -6.611 -8.827 1.00 82.50 90 TYR A N 1
ATOM 687 C CA . TYR A 1 90 ? 0.738 -6.155 -10.208 1.00 82.50 90 TYR A CA 1
ATOM 688 C C . TYR A 1 90 ? 1.536 -4.842 -10.271 1.00 82.50 90 TYR A C 1
ATOM 690 O O . TYR A 1 90 ? 2.574 -4.790 -10.931 1.00 82.50 90 TYR A O 1
ATOM 698 N N . PHE A 1 91 ? 1.119 -3.808 -9.533 1.00 77.69 91 PHE A N 1
ATOM 699 C CA . PHE A 1 91 ? 1.820 -2.518 -9.527 1.00 77.69 91 PHE A CA 1
ATOM 700 C C . PHE A 1 91 ? 3.173 -2.544 -8.803 1.00 77.69 91 PHE A C 1
ATOM 702 O O . PHE A 1 91 ? 4.062 -1.807 -9.207 1.00 77.69 91 PHE A O 1
ATOM 709 N N . SER A 1 92 ? 3.369 -3.398 -7.791 1.00 77.00 92 SER A N 1
ATOM 710 C CA . SER A 1 92 ? 4.686 -3.567 -7.143 1.00 77.00 92 SER A CA 1
ATOM 711 C C . SER A 1 92 ? 5.634 -4.520 -7.885 1.00 77.00 92 SER A C 1
ATOM 713 O O . SER A 1 92 ? 6.847 -4.461 -7.690 1.00 77.00 92 SER A O 1
ATOM 715 N N . GLY A 1 93 ? 5.112 -5.379 -8.766 1.00 72.06 93 GLY A N 1
ATOM 716 C CA . GLY A 1 93 ? 5.906 -6.164 -9.714 1.00 72.06 93 GLY A CA 1
ATOM 717 C C . GLY A 1 93 ? 6.377 -5.344 -10.920 1.00 72.06 93 GLY A C 1
ATOM 718 O O . GLY A 1 93 ? 7.432 -5.631 -11.492 1.00 72.06 93 GLY A O 1
ATOM 719 N N . ILE A 1 94 ? 5.628 -4.302 -11.293 1.00 69.06 94 ILE A N 1
ATOM 720 C CA . ILE A 1 94 ? 6.063 -3.307 -12.273 1.00 69.06 94 ILE A CA 1
ATOM 721 C C . ILE A 1 94 ? 7.034 -2.344 -11.589 1.00 69.06 94 ILE A C 1
ATOM 723 O O . ILE A 1 94 ? 6.649 -1.462 -10.830 1.00 69.06 94 ILE A O 1
ATOM 727 N N . LEU A 1 95 ? 8.311 -2.514 -11.925 1.00 66.56 95 LEU A N 1
ATOM 728 C CA . LEU A 1 95 ? 9.380 -1.532 -11.757 1.00 66.56 95 LEU A CA 1
ATOM 729 C C . LEU A 1 95 ? 8.858 -0.091 -11.935 1.00 66.56 95 LEU A C 1
ATOM 731 O O . LEU A 1 95 ? 8.562 0.315 -13.056 1.00 66.56 95 LEU A O 1
ATOM 735 N N . GLY A 1 96 ? 8.717 0.657 -10.835 1.00 65.19 96 GLY A N 1
ATOM 736 C CA . GLY A 1 96 ? 7.935 1.901 -10.803 1.00 65.19 96 GLY A CA 1
ATOM 737 C C . GLY A 1 96 ? 8.367 2.958 -11.824 1.00 65.19 96 GLY A C 1
ATOM 738 O O . GLY A 1 96 ? 9.508 2.969 -12.279 1.00 65.19 96 GLY A O 1
ATOM 739 N N . PHE A 1 97 ? 7.457 3.855 -12.203 1.00 65.75 97 PHE 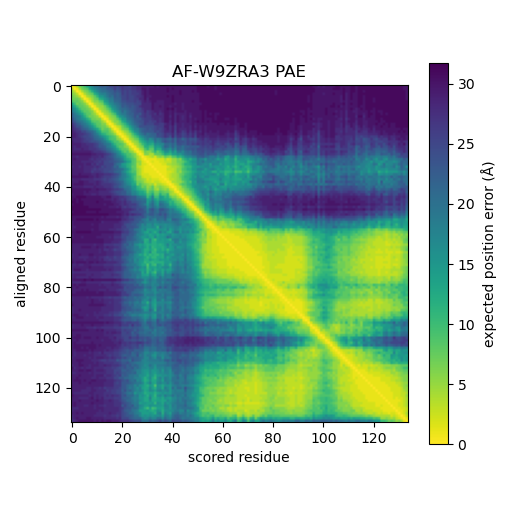A N 1
ATOM 740 C CA . PHE A 1 97 ? 7.731 4.867 -13.226 1.00 65.75 97 PHE A CA 1
ATOM 741 C C . PHE A 1 97 ? 8.825 5.854 -12.799 1.00 65.75 97 PHE A C 1
ATOM 743 O O . PHE A 1 97 ? 8.865 6.324 -11.663 1.00 65.75 97 PHE A O 1
ATOM 750 N N . SER A 1 98 ? 9.713 6.195 -13.731 1.00 67.81 98 SER A N 1
ATOM 751 C CA . SER A 1 98 ? 10.690 7.263 -13.542 1.00 67.81 98 SER A CA 1
ATOM 752 C C . SER A 1 98 ? 10.013 8.634 -13.622 1.00 67.81 98 SER A C 1
ATOM 754 O O . SER A 1 98 ? 9.326 8.925 -14.598 1.00 67.81 98 SER A O 1
ATOM 756 N N . LEU A 1 99 ? 10.319 9.507 -12.656 1.00 66.25 99 LEU A N 1
ATOM 757 C CA . LEU A 1 99 ? 9.948 10.934 -12.619 1.00 66.25 99 LEU A CA 1
ATOM 758 C C . LEU A 1 99 ? 10.565 11.787 -13.754 1.00 66.25 99 LEU A C 1
ATOM 760 O O . LEU A 1 99 ? 10.408 13.004 -13.782 1.00 66.25 99 LEU A O 1
ATOM 764 N N . SER A 1 100 ? 11.275 11.169 -14.703 1.00 71.12 100 SER A N 1
ATOM 765 C CA . SER A 1 100 ? 11.729 11.829 -15.928 1.00 71.12 100 SER A CA 1
ATOM 766 C C . SER A 1 100 ? 10.543 12.373 -16.735 1.00 71.12 100 SER A C 1
ATOM 768 O O . SER A 1 100 ? 9.525 11.696 -16.883 1.00 71.12 100 SER A O 1
ATOM 770 N N . LEU A 1 101 ? 10.713 13.559 -17.333 1.00 55.03 101 LEU A N 1
ATOM 771 C CA . LEU A 1 101 ? 9.687 14.396 -17.992 1.00 55.03 101 LEU A CA 1
ATOM 772 C C . LEU A 1 101 ? 8.972 13.759 -19.214 1.00 55.03 101 LEU A C 1
ATOM 774 O O . LEU A 1 101 ? 8.239 14.431 -19.931 1.00 55.03 101 LEU A O 1
ATOM 778 N N . GLY A 1 102 ? 9.188 12.469 -19.480 1.00 63.09 102 GLY A N 1
ATOM 779 C CA . GLY A 1 102 ? 8.468 11.688 -20.489 1.00 63.09 102 GLY A CA 1
ATOM 780 C C . GLY A 1 102 ? 7.687 10.482 -19.950 1.00 63.09 102 GLY A C 1
ATOM 781 O O . GLY A 1 102 ? 7.041 9.818 -20.754 1.00 63.09 102 GLY A O 1
ATOM 782 N N . GLY A 1 103 ? 7.780 10.134 -18.655 1.00 59.09 103 GLY A N 1
ATOM 783 C CA . GLY A 1 103 ? 7.047 9.030 -17.991 1.00 59.09 103 GLY A CA 1
ATOM 784 C C . GLY A 1 103 ? 7.264 7.599 -18.530 1.00 59.09 103 GLY A C 1
ATOM 785 O O . GLY A 1 103 ? 6.846 6.623 -17.917 1.00 59.09 103 GLY A O 1
ATOM 786 N N . SER A 1 104 ? 7.937 7.452 -19.672 1.00 61.72 104 SER A N 1
ATOM 787 C CA . SER A 1 104 ? 7.971 6.242 -20.505 1.00 61.72 104 SER A CA 1
ATOM 788 C C . SER A 1 104 ? 8.973 5.165 -20.053 1.00 61.72 104 SER A C 1
ATOM 790 O O . SER A 1 104 ? 9.193 4.197 -20.785 1.00 61.72 104 SER A O 1
ATOM 792 N N . ALA A 1 105 ? 9.627 5.331 -18.901 1.00 69.44 105 ALA A N 1
ATOM 793 C CA . ALA A 1 105 ? 10.705 4.456 -18.446 1.00 69.44 105 ALA A CA 1
ATOM 794 C C . ALA A 1 105 ? 10.438 3.904 -17.041 1.00 69.44 105 ALA A C 1
ATOM 796 O O . ALA A 1 105 ? 10.187 4.656 -16.100 1.00 69.44 105 ALA A O 1
ATOM 797 N N . PHE A 1 106 ? 10.556 2.586 -16.908 1.00 73.62 106 PHE A N 1
ATOM 798 C CA . PHE A 1 106 ? 10.534 1.876 -15.633 1.00 73.62 106 PHE A CA 1
ATOM 799 C C . PHE A 1 106 ? 11.878 2.022 -14.895 1.00 73.62 106 PHE A C 1
ATOM 801 O O . PHE A 1 106 ? 12.946 1.964 -15.512 1.00 73.62 106 PHE A O 1
ATOM 808 N N . LEU A 1 107 ? 11.840 2.191 -13.573 1.00 69.25 107 LEU A N 1
ATOM 809 C CA . LEU A 1 107 ? 13.021 2.308 -12.714 1.00 69.25 107 LEU A CA 1
ATOM 810 C C . LEU A 1 107 ? 13.779 0.971 -12.619 1.00 69.25 107 LEU A C 1
ATOM 812 O O . LEU A 1 107 ? 13.159 -0.066 -12.400 1.00 69.25 107 LEU A O 1
ATOM 816 N N . PRO A 1 108 ? 15.121 0.947 -12.696 1.00 72.19 108 PRO A N 1
ATOM 817 C CA . PRO A 1 108 ? 15.894 -0.258 -12.406 1.00 72.19 108 PRO A CA 1
ATOM 818 C C . PRO A 1 108 ? 15.528 -0.886 -11.051 1.00 72.19 108 PRO A C 1
ATOM 820 O O . PRO A 1 108 ? 15.333 -0.184 -10.063 1.00 72.19 108 PRO A O 1
ATOM 823 N N . ALA A 1 109 ? 15.517 -2.221 -10.964 1.00 72.81 109 ALA A N 1
ATOM 824 C CA . ALA A 1 109 ? 15.114 -2.939 -9.745 1.00 72.81 109 ALA A CA 1
ATOM 825 C C . ALA A 1 109 ? 15.822 -2.443 -8.467 1.00 72.81 109 ALA A C 1
ATOM 827 O O . ALA A 1 109 ? 15.199 -2.340 -7.416 1.00 72.81 109 ALA A O 1
ATOM 828 N N . ARG A 1 110 ? 17.106 -2.065 -8.566 1.00 73.50 110 ARG A N 1
ATOM 829 C CA . ARG A 1 110 ? 17.883 -1.525 -7.438 1.00 73.50 110 ARG A CA 1
ATOM 830 C C . ARG A 1 110 ? 17.361 -0.186 -6.902 1.00 73.50 110 ARG A C 1
ATOM 832 O O . ARG A 1 110 ? 17.425 0.008 -5.697 1.00 73.50 110 ARG A O 1
ATOM 839 N N . SER A 1 111 ? 16.847 0.707 -7.751 1.00 74.69 111 SER A N 1
ATOM 840 C CA . SER A 1 111 ? 16.254 1.984 -7.320 1.00 74.69 111 SER A CA 1
ATOM 841 C C . SER A 1 111 ? 14.773 1.857 -6.945 1.00 74.69 111 SER A C 1
ATOM 843 O O . SER A 1 111 ? 14.268 2.656 -6.158 1.00 74.69 111 SER A O 1
ATOM 845 N N . TYR A 1 112 ? 14.074 0.831 -7.438 1.00 79.12 112 TYR A N 1
ATOM 846 C CA . TYR A 1 112 ? 12.694 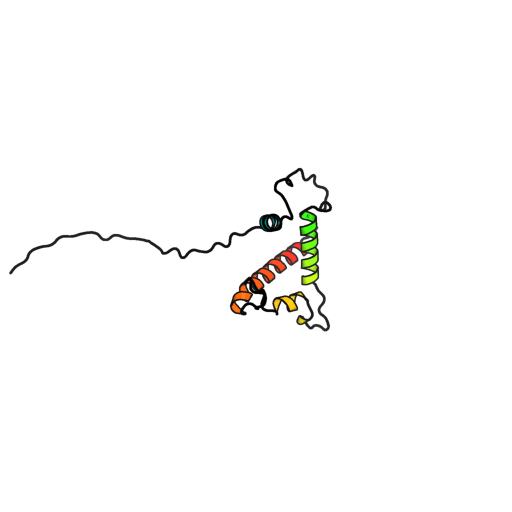0.569 -7.021 1.00 79.12 112 TYR A CA 1
ATOM 847 C C . TYR A 1 112 ? 12.583 -0.081 -5.625 1.00 79.12 112 TYR A C 1
ATOM 849 O O . TYR A 1 112 ? 11.584 0.130 -4.944 1.00 79.12 112 TYR A O 1
ATOM 857 N N . ILE A 1 113 ? 13.610 -0.799 -5.145 1.00 81.38 113 ILE A N 1
ATOM 858 C CA . ILE A 1 113 ? 13.603 -1.440 -3.810 1.00 81.38 113 ILE A CA 1
ATOM 859 C C . ILE A 1 113 ? 13.274 -0.458 -2.671 1.00 81.38 113 ILE A C 1
ATOM 861 O O . ILE A 1 113 ? 12.495 -0.819 -1.792 1.00 81.38 113 ILE A O 1
ATOM 865 N N . SER A 1 114 ? 13.792 0.777 -2.689 1.00 82.00 114 SER A N 1
ATOM 866 C CA . SER A 1 114 ? 13.488 1.775 -1.648 1.00 82.00 114 SER A CA 1
ATOM 867 C C . SER A 1 114 ? 11.995 2.127 -1.623 1.00 82.00 114 SER A C 1
ATOM 869 O O . SER A 1 114 ? 11.355 2.018 -0.578 1.00 82.00 114 SER A O 1
ATOM 871 N N . ASN A 1 115 ? 11.421 2.430 -2.793 1.00 80.88 115 ASN A N 1
ATOM 872 C CA . ASN A 1 115 ? 9.991 2.699 -2.982 1.00 80.88 115 ASN A CA 1
ATOM 873 C C . ASN A 1 115 ? 9.125 1.515 -2.512 1.00 80.88 115 ASN A C 1
ATOM 875 O O . ASN A 1 115 ? 8.168 1.693 -1.761 1.00 80.88 115 ASN A O 1
ATOM 879 N N . LEU A 1 116 ? 9.506 0.291 -2.893 1.00 83.31 116 LEU A N 1
ATOM 880 C CA . LEU A 1 116 ? 8.831 -0.933 -2.464 1.00 83.31 116 LEU A CA 1
ATOM 881 C C . LEU A 1 116 ? 8.905 -1.130 -0.940 1.00 83.31 116 LEU A C 1
ATOM 883 O O . LEU A 1 116 ? 7.936 -1.577 -0.330 1.00 83.31 116 LEU A O 1
ATOM 887 N N . SER A 1 117 ? 10.032 -0.783 -0.312 1.00 86.81 117 SER A N 1
ATOM 888 C CA . SER A 1 117 ? 10.205 -0.907 1.139 1.00 86.81 117 SER A CA 1
ATOM 889 C C . SER A 1 117 ? 9.352 0.099 1.922 1.00 86.81 117 SER A C 1
ATOM 891 O O . SER A 1 117 ? 8.733 -0.290 2.913 1.00 86.81 117 SER A O 1
ATOM 893 N N . GLY A 1 118 ? 9.223 1.338 1.427 1.00 86.94 118 GLY A N 1
ATOM 894 C CA . GLY A 1 118 ? 8.298 2.341 1.963 1.00 86.94 118 GLY A CA 1
ATOM 895 C C . GLY A 1 118 ? 6.837 1.904 1.832 1.00 86.94 118 GLY A C 1
ATOM 896 O O . GLY A 1 118 ? 6.097 1.934 2.811 1.00 86.94 118 GLY A O 1
ATOM 897 N N . LEU A 1 119 ? 6.443 1.380 0.666 1.00 86.06 119 LEU A N 1
ATOM 898 C CA . LEU A 1 119 ? 5.100 0.834 0.436 1.00 86.06 119 LEU A CA 1
ATOM 899 C C . LEU A 1 119 ? 4.783 -0.323 1.405 1.00 86.06 119 LEU A C 1
ATOM 901 O O . LEU A 1 119 ? 3.724 -0.337 2.030 1.00 86.06 119 LEU A O 1
ATOM 905 N N . ILE A 1 120 ? 5.717 -1.261 1.604 1.00 87.75 120 ILE A N 1
ATOM 906 C CA . ILE A 1 120 ? 5.572 -2.358 2.580 1.00 87.75 120 ILE A CA 1
ATOM 907 C C . ILE A 1 120 ? 5.479 -1.833 4.024 1.00 87.75 120 ILE A C 1
ATOM 909 O O . ILE A 1 120 ? 4.759 -2.417 4.836 1.00 87.75 120 ILE A O 1
ATOM 913 N N . TYR A 1 121 ? 6.193 -0.757 4.362 1.00 90.12 121 TYR A N 1
ATOM 914 C CA . TYR A 1 121 ? 6.127 -0.132 5.684 1.00 90.12 121 TYR A CA 1
ATOM 915 C C . TYR A 1 121 ? 4.767 0.538 5.930 1.00 90.12 121 TYR A C 1
ATOM 917 O O . TYR A 1 121 ? 4.117 0.223 6.927 1.00 90.12 121 TYR A O 1
ATOM 925 N N . ILE A 1 122 ? 4.284 1.357 4.991 1.00 87.69 122 ILE A N 1
ATOM 926 C CA . ILE A 1 122 ? 2.973 2.026 5.074 1.00 87.69 122 ILE A CA 1
ATOM 927 C C . ILE A 1 122 ? 1.843 0.996 5.212 1.00 87.69 122 ILE A C 1
ATOM 929 O O . ILE A 1 122 ? 1.002 1.125 6.099 1.00 87.69 122 ILE A O 1
ATOM 933 N N . LEU A 1 123 ? 1.860 -0.085 4.422 1.00 89.69 123 LEU A N 1
ATOM 934 C CA . LEU A 1 123 ? 0.863 -1.157 4.545 1.00 89.69 123 LEU A CA 1
ATOM 935 C C . LEU A 1 123 ? 0.861 -1.824 5.926 1.00 89.69 123 LEU A C 1
ATOM 937 O O . LEU A 1 123 ? -0.200 -2.205 6.415 1.00 89.69 123 LEU A O 1
ATOM 941 N N . ARG A 1 124 ? 2.021 -1.960 6.582 1.00 91.19 124 ARG A N 1
ATOM 942 C CA . ARG A 1 124 ? 2.079 -2.475 7.960 1.00 91.19 124 ARG A CA 1
ATOM 943 C C . ARG A 1 124 ? 1.448 -1.512 8.959 1.00 91.19 124 ARG A C 1
ATOM 945 O O . ARG A 1 124 ? 0.805 -1.993 9.882 1.00 91.19 124 ARG A O 1
ATOM 952 N N . LEU A 1 125 ? 1.605 -0.199 8.779 1.00 90.12 125 LEU A N 1
ATOM 953 C CA . LEU A 1 125 ? 0.933 0.796 9.621 1.00 90.12 125 LEU A CA 1
ATOM 954 C C . LEU A 1 125 ? -0.589 0.748 9.418 1.00 90.12 125 LEU A C 1
ATOM 956 O O . LEU A 1 125 ? -1.318 0.626 10.396 1.00 90.12 125 LEU A O 1
ATOM 960 N N . VAL A 1 126 ? -1.064 0.703 8.168 1.00 88.75 126 VAL A N 1
ATOM 961 C CA . VAL A 1 126 ? -2.498 0.556 7.834 1.00 88.75 126 VAL A CA 1
ATOM 962 C C . VAL A 1 126 ? -3.103 -0.720 8.441 1.00 88.75 126 VAL A C 1
ATOM 964 O O . VAL A 1 126 ? -4.209 -0.687 8.976 1.00 88.75 126 VAL A O 1
ATOM 967 N N . PHE A 1 127 ? -2.376 -1.843 8.420 1.00 88.88 127 PHE A N 1
ATOM 968 C CA . PHE A 1 127 ? -2.823 -3.082 9.070 1.00 88.88 127 PHE A CA 1
ATOM 969 C C . PHE A 1 127 ? -2.749 -3.057 10.604 1.00 88.88 127 PHE A C 1
ATOM 971 O O . PHE A 1 127 ? -3.474 -3.825 11.234 1.00 88.88 127 PHE A O 1
ATOM 978 N N . LEU A 1 128 ? -1.889 -2.230 11.207 1.00 89.44 128 LEU A N 1
ATOM 979 C CA . LEU A 1 128 ? -1.868 -2.030 12.658 1.00 89.44 128 LEU A CA 1
ATOM 980 C C . LEU A 1 128 ? -3.056 -1.174 13.100 1.00 89.44 128 LEU A C 1
ATOM 982 O O . LEU A 1 128 ? -3.739 -1.568 14.038 1.00 89.44 128 LEU A O 1
ATOM 986 N N . GLU A 1 129 ? -3.342 -0.088 12.381 1.00 87.06 129 GLU A N 1
ATOM 987 C CA . GLU A 1 129 ? -4.497 0.785 12.619 1.00 87.06 129 GLU A CA 1
ATOM 988 C C . GLU A 1 129 ? -5.812 -0.006 12.544 1.00 87.06 129 GLU A C 1
ATOM 990 O O . GLU A 1 129 ? -6.584 -0.041 13.497 1.00 87.06 129 GLU A O 1
ATOM 995 N N . TYR A 1 130 ? -6.006 -0.778 11.467 1.00 85.44 130 TYR A N 1
ATOM 996 C CA . TYR A 1 130 ? -7.160 -1.673 11.307 1.00 85.44 130 TYR A CA 1
ATOM 997 C C . TYR A 1 130 ? -7.258 -2.784 12.380 1.00 85.44 130 TYR A C 1
ATOM 999 O O . TYR A 1 130 ? -8.308 -3.409 12.535 1.00 85.44 130 TYR A O 1
ATOM 1007 N N . ALA A 1 131 ? -6.177 -3.065 13.114 1.00 88.56 131 ALA A N 1
ATOM 1008 C CA . ALA A 1 131 ? -6.149 -4.057 14.189 1.00 88.56 131 ALA A CA 1
ATOM 1009 C C . ALA A 1 131 ? -6.336 -3.453 15.597 1.00 88.56 131 ALA A C 1
ATOM 1011 O O . ALA A 1 131 ? -6.365 -4.214 16.572 1.00 88.56 131 ALA A O 1
ATOM 1012 N N . LEU A 1 132 ? -6.459 -2.127 15.726 1.00 84.81 132 LEU A N 1
ATOM 1013 C CA . LEU A 1 132 ? -6.792 -1.482 16.996 1.00 84.81 132 LEU A CA 1
ATOM 1014 C C . LEU A 1 132 ? -8.273 -1.722 17.359 1.00 84.81 132 LEU A C 1
ATOM 1016 O O . LEU A 1 132 ? -9.136 -1.734 16.480 1.00 84.81 132 LEU A O 1
ATOM 1020 N N . PRO A 1 133 ? -8.597 -1.936 18.648 1.00 77.69 133 PRO A N 1
ATOM 1021 C CA . PRO A 1 133 ? -9.980 -1.995 19.102 1.00 77.69 133 PRO A CA 1
ATOM 1022 C C . PRO A 1 133 ? -10.607 -0.593 19.148 1.00 77.69 133 PRO A C 1
ATOM 1024 O O . PRO A 1 133 ? -9.966 0.356 19.601 1.00 77.69 133 PRO A O 1
ATOM 1027 N N . LEU A 1 134 ? -11.874 -0.518 18.729 1.00 64.50 134 LEU A N 1
ATOM 1028 C CA . LEU A 1 134 ? -12.783 0.620 18.921 1.00 64.50 134 LEU A CA 1
ATOM 1029 C C . LEU A 1 134 ? -13.276 0.703 20.380 1.00 64.50 134 LEU A C 1
ATOM 1031 O O . LEU A 1 134 ? -13.497 -0.382 20.974 1.00 64.50 134 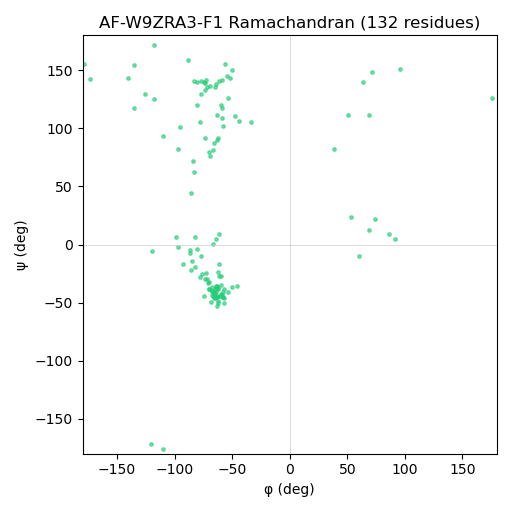LEU A O 1
#

Sequence (134 aa):
MQEEEEEDNAEDHSEEGEGGAYQQEEDRGFT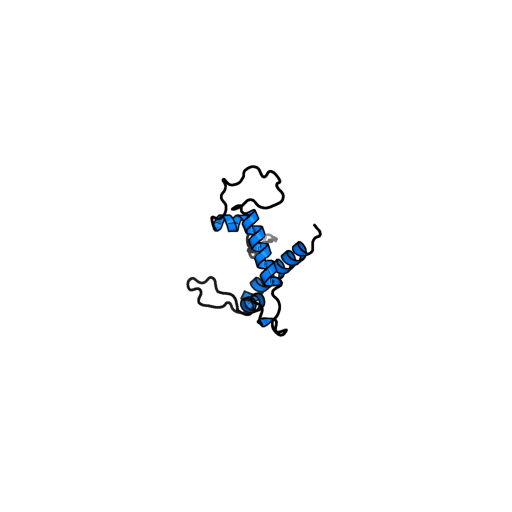MWLKDLGEITDDDEYDIEVEAGAAPGSPEELVELLFGLTLALATQPVVNGQPQTTVLVYFSGILGFSLSLGGSAFLPARSYISNLSGLIYILRLVFLEYALPL

Secondary structure (DSSP, 8-state):
-----------------------------HHHHHHHHTSS-TT--------SSPPTTSHHHHHHHHHHHHHHHHTPPPGGG-GGGSHHHHHHHS-PBP-STT---BPPHHHHHHHHHHHHHHHHHHHHHTTS--

Mean predicted aligned error: 17.25 Å

Foldseek 3Di:
DDDDDDDDDDDDDDDPDVPPDPPPPPCCDPVNVCVVVVLDDPVPPDDDDCDPADDVSDVRVVVVVVLVVLVCLVPPDDPPVPNCVGPVVVQLVFQDFDPPPPSPDHHPPVVSVVVSVVSVVVVVVSVVVVVDDD

Organism: NCBI:txid1089452

Solvent-accessible surface area (backbone atoms only — not comparable to full-atom values): 8848 Å² total; per-residue (Å²): 132,78,86,87,88,85,91,89,82,80,90,81,91,79,87,77,74,83,72,73,76,77,79,71,74,73,82,66,48,70,70,56,49,35,42,78,70,66,75,51,65,90,86,69,84,70,84,84,73,89,64,98,64,63,54,94,91,37,71,56,37,53,49,54,51,51,50,50,51,51,50,53,52,74,64,48,77,53,56,95,77,38,64,74,65,24,69,55,46,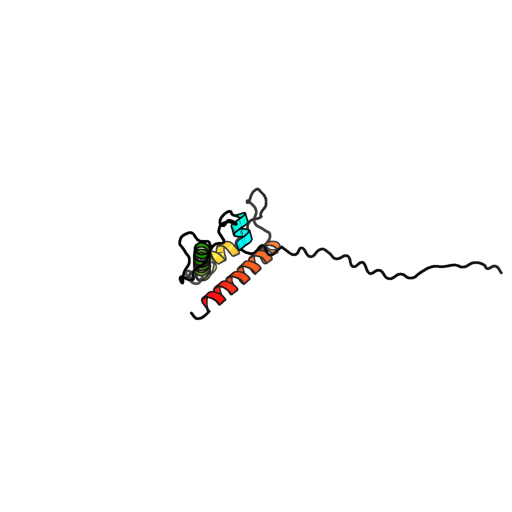44,57,70,68,43,46,45,72,36,92,56,101,73,58,84,43,65,34,57,68,83,69,30,49,61,59,53,51,51,52,57,49,53,54,51,50,55,56,49,60,75,66,56,85,134